Protein AF-A0A5N3X9W7-F1 (afdb_monomer_lite)

Organism: Muntiacus reevesi (NCBI:txid9886)

Structure (mmCIF, N/CA/C/O backbone):
data_AF-A0A5N3X9W7-F1
#
_entry.id   AF-A0A5N3X9W7-F1
#
loop_
_atom_site.group_PDB
_atom_site.id
_atom_site.type_symbol
_atom_site.label_atom_id
_atom_site.label_alt_id
_atom_site.label_comp_id
_atom_site.label_asym_id
_atom_site.label_entity_id
_atom_site.label_seq_id
_atom_site.pdbx_PDB_ins_code
_atom_site.Cartn_x
_atom_site.Cartn_y
_atom_site.Cartn_z
_atom_site.occupancy
_atom_site.B_iso_or_equiv
_atom_site.auth_seq_id
_atom_site.auth_comp_id
_atom_site.auth_asym_id
_atom_site.auth_atom_id
_atom_site.pdbx_PDB_model_num
ATOM 1 N N . MET A 1 1 ? 23.680 0.266 -2.245 1.00 43.38 1 MET A N 1
ATOM 2 C CA . MET A 1 1 ? 22.669 -0.061 -3.267 1.00 43.38 1 MET A CA 1
ATOM 3 C C . MET A 1 1 ? 22.330 -1.529 -3.126 1.00 43.38 1 MET A C 1
ATOM 5 O O . MET A 1 1 ? 23.185 -2.351 -3.435 1.00 43.38 1 MET A O 1
ATOM 9 N N . ALA A 1 2 ? 21.160 -1.860 -2.577 1.00 42.91 2 ALA A N 1
ATOM 10 C CA . ALA A 1 2 ? 20.650 -3.223 -2.688 1.00 42.91 2 ALA A CA 1
ATOM 11 C C . ALA A 1 2 ? 20.434 -3.525 -4.187 1.00 42.91 2 ALA A C 1
ATOM 13 O O . ALA A 1 2 ? 20.032 -2.620 -4.921 1.00 42.91 2 ALA A O 1
ATOM 14 N N . PRO A 1 3 ? 20.808 -4.717 -4.675 1.00 47.03 3 PRO A N 1
ATOM 15 C CA . PRO A 1 3 ? 20.706 -5.044 -6.091 1.00 47.03 3 PRO A CA 1
ATOM 16 C C . PRO A 1 3 ? 19.236 -5.065 -6.520 1.00 47.03 3 PRO A C 1
ATOM 18 O O . PRO A 1 3 ? 18.381 -5.518 -5.765 1.00 47.03 3 PRO A O 1
ATOM 21 N N . ALA A 1 4 ? 18.979 -4.578 -7.734 1.00 51.06 4 ALA A N 1
ATOM 22 C CA . ALA A 1 4 ? 17.675 -4.500 -8.381 1.00 51.06 4 ALA A CA 1
ATOM 23 C C . ALA A 1 4 ? 17.049 -5.895 -8.577 1.00 51.06 4 ALA A C 1
ATOM 25 O O . ALA A 1 4 ? 17.136 -6.489 -9.648 1.00 51.06 4 ALA A O 1
ATOM 26 N N . GLY A 1 5 ? 16.431 -6.417 -7.521 1.00 55.28 5 GLY A N 1
ATOM 27 C CA . GLY A 1 5 ? 15.427 -7.477 -7.590 1.00 55.28 5 GLY A CA 1
ATOM 28 C C . GLY A 1 5 ? 14.037 -6.927 -7.913 1.00 55.28 5 GLY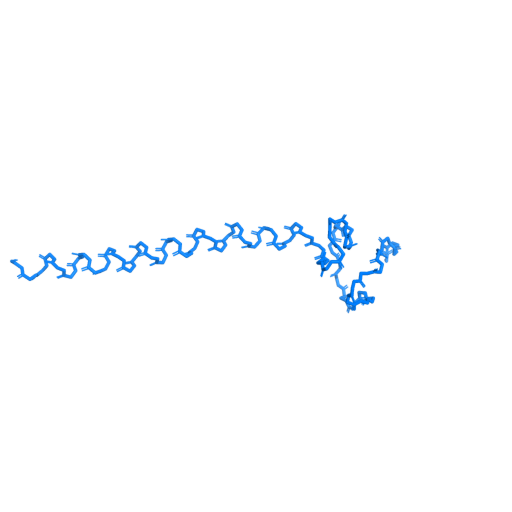 A C 1
ATOM 29 O O . GLY A 1 5 ? 13.050 -7.604 -7.670 1.00 55.28 5 GLY A O 1
ATOM 30 N N . ASP A 1 6 ? 13.944 -5.697 -8.417 1.00 61.41 6 ASP A N 1
ATOM 31 C CA . ASP A 1 6 ? 12.673 -5.086 -8.771 1.00 61.41 6 ASP A CA 1
ATOM 32 C C . ASP A 1 6 ? 12.133 -5.741 -10.034 1.00 61.41 6 ASP A C 1
ATOM 34 O O . ASP A 1 6 ? 12.665 -5.579 -11.136 1.00 61.41 6 ASP A O 1
ATOM 38 N N . ARG A 1 7 ? 11.046 -6.491 -9.872 1.00 64.44 7 ARG A N 1
ATOM 39 C CA . ARG A 1 7 ? 10.196 -6.854 -10.999 1.00 64.44 7 ARG A CA 1
ATOM 40 C C . ARG A 1 7 ? 9.621 -5.555 -11.560 1.00 64.44 7 ARG A C 1
ATOM 42 O O . ARG A 1 7 ? 8.984 -4.806 -10.824 1.00 64.44 7 ARG A O 1
ATOM 49 N N . GLU A 1 8 ? 9.845 -5.279 -12.845 1.00 68.44 8 GLU A N 1
ATOM 50 C CA . GLU A 1 8 ? 9.208 -4.143 -13.518 1.00 68.44 8 GLU A CA 1
ATOM 51 C C . GLU A 1 8 ? 7.691 -4.330 -13.450 1.00 68.44 8 GLU A C 1
ATOM 53 O O . GLU A 1 8 ? 7.144 -5.210 -14.107 1.00 68.44 8 GLU A O 1
ATOM 58 N N . GLY A 1 9 ? 7.018 -3.553 -12.605 1.00 74.06 9 GLY A N 1
ATOM 59 C CA . GLY A 1 9 ? 5.569 -3.614 -12.468 1.00 74.06 9 GLY A CA 1
ATOM 60 C C . GLY A 1 9 ? 4.849 -2.653 -13.403 1.00 74.06 9 GLY A C 1
ATOM 61 O O . GLY A 1 9 ? 5.450 -1.951 -14.217 1.00 74.06 9 GLY A O 1
ATOM 62 N N . TYR A 1 10 ? 3.524 -2.588 -13.258 1.00 80.81 10 TYR A N 1
ATOM 63 C CA . TYR A 1 10 ? 2.668 -1.770 -14.123 1.00 80.81 10 TYR A CA 1
ATOM 64 C C . TYR A 1 10 ? 3.073 -0.286 -14.186 1.00 80.81 10 TYR A C 1
ATOM 66 O O . TYR A 1 10 ? 2.935 0.341 -15.233 1.00 80.81 10 TYR A O 1
ATOM 74 N N . TRP A 1 11 ? 3.577 0.279 -13.083 1.00 82.94 11 TRP A N 1
ATOM 75 C CA . TRP A 1 11 ? 3.903 1.707 -12.982 1.00 82.94 11 TRP A CA 1
ATOM 76 C C . TRP A 1 11 ? 5.319 2.073 -13.449 1.00 82.94 11 TRP A C 1
ATOM 78 O O . TRP A 1 11 ? 5.701 3.238 -13.360 1.00 82.94 11 TRP A O 1
ATOM 88 N N . GLY A 1 12 ? 6.078 1.115 -13.992 1.00 80.56 12 GLY A N 1
ATOM 89 C CA . GLY A 1 12 ? 7.442 1.340 -14.466 1.00 80.56 12 GLY A CA 1
ATOM 90 C C . GLY A 1 12 ? 8.495 1.254 -13.351 1.00 80.56 12 GLY A C 1
ATOM 91 O O . GLY A 1 12 ? 8.239 0.635 -12.315 1.00 80.56 12 GLY A O 1
ATOM 92 N N . PRO A 1 13 ? 9.699 1.817 -13.574 1.00 80.38 13 PRO A N 1
ATOM 93 C CA . PRO A 1 13 ? 10.823 1.666 -12.657 1.00 80.38 13 PRO A CA 1
ATOM 94 C C . PRO A 1 13 ? 10.638 2.482 -11.375 1.00 80.38 13 PRO A C 1
ATOM 96 O O . PRO A 1 13 ? 10.102 3.592 -11.392 1.00 80.38 13 PRO A O 1
ATOM 99 N N . THR A 1 14 ? 11.140 1.946 -10.268 1.00 79.88 14 THR A N 1
ATOM 100 C CA . THR A 1 14 ? 11.068 2.567 -8.946 1.00 79.88 14 THR A CA 1
ATOM 101 C C . THR A 1 14 ? 11.885 3.863 -8.905 1.00 79.88 14 THR A C 1
ATOM 103 O O . THR A 1 14 ? 13.090 3.867 -9.152 1.00 79.88 14 THR A O 1
ATOM 106 N N . THR A 1 15 ? 11.231 4.992 -8.611 1.00 82.25 15 THR A N 1
ATOM 107 C CA . THR A 1 15 ? 11.875 6.318 -8.489 1.00 82.25 15 THR A CA 1
ATOM 108 C C . THR A 1 15 ? 12.082 6.754 -7.036 1.00 82.25 15 THR A C 1
ATOM 110 O O . THR A 1 15 ? 12.439 7.904 -6.777 1.00 82.25 15 THR A O 1
ATOM 113 N N . SER A 1 16 ? 11.791 5.875 -6.080 1.00 75.50 16 SER A N 1
ATOM 114 C CA . SER A 1 16 ? 11.885 6.151 -4.650 1.00 75.50 16 SER A CA 1
ATOM 115 C C . SER A 1 16 ? 13.344 6.193 -4.198 1.00 75.50 16 SER A C 1
ATOM 117 O O . SER A 1 16 ? 14.168 5.386 -4.612 1.00 75.50 16 SER A O 1
ATOM 119 N N . THR A 1 17 ? 13.688 7.135 -3.316 1.00 77.12 17 THR A N 1
ATOM 120 C CA . THR A 1 17 ? 15.042 7.209 -2.731 1.00 77.12 17 THR A CA 1
ATOM 121 C C . THR A 1 17 ? 15.284 6.111 -1.687 1.00 77.12 17 THR A C 1
ATOM 123 O O . THR A 1 17 ? 16.431 5.799 -1.371 1.00 77.12 17 THR A O 1
ATOM 126 N N . LEU A 1 18 ? 14.207 5.562 -1.119 1.00 77.88 18 LEU A N 1
ATOM 127 C CA . LEU A 1 18 ? 14.219 4.505 -0.117 1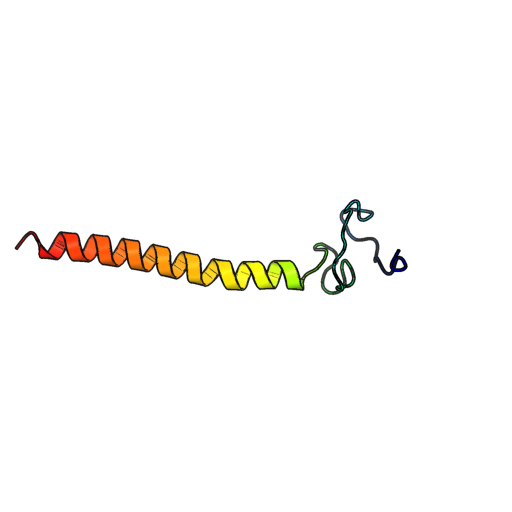.00 77.88 18 LEU A CA 1
ATOM 128 C C . LEU A 1 18 ? 13.206 3.433 -0.524 1.00 77.88 18 LEU A C 1
ATOM 130 O O . LEU A 1 18 ? 12.013 3.724 -0.569 1.00 77.88 18 LEU A O 1
ATOM 134 N N . ASP A 1 19 ? 13.702 2.223 -0.754 1.00 78.38 19 ASP A N 1
ATOM 135 C CA . ASP A 1 19 ? 12.899 1.015 -0.931 1.00 78.38 19 ASP A CA 1
ATOM 136 C C . ASP A 1 19 ? 12.999 0.172 0.339 1.00 78.38 19 ASP A C 1
ATOM 138 O O . ASP A 1 19 ? 14.067 0.105 0.969 1.00 78.38 19 ASP A O 1
ATOM 142 N N . TRP A 1 20 ? 11.887 -0.426 0.766 1.00 75.38 20 TRP A N 1
ATOM 143 C CA . TRP A 1 20 ? 11.883 -1.261 1.959 1.00 75.38 20 TRP A CA 1
ATOM 144 C C . TRP A 1 20 ? 12.436 -2.657 1.641 1.00 75.38 20 TRP A C 1
ATOM 146 O O . TRP A 1 20 ? 12.888 -2.962 0.543 1.00 75.38 20 TRP A O 1
ATOM 156 N N . CYS A 1 21 ? 12.476 -3.528 2.650 1.00 78.50 21 CYS A N 1
ATOM 157 C CA . CYS A 1 21 ? 13.042 -4.875 2.516 1.00 78.50 21 CYS A CA 1
ATOM 158 C C . CYS A 1 21 ? 12.169 -5.829 1.665 1.00 78.50 21 CYS A C 1
ATOM 160 O O . CYS A 1 21 ? 12.562 -6.974 1.439 1.00 78.50 21 CYS A O 1
ATOM 162 N N . GLU A 1 22 ? 10.972 -5.408 1.253 1.00 78.44 22 GLU A N 1
ATOM 163 C CA . GLU A 1 22 ? 10.051 -6.221 0.456 1.00 78.44 22 GLU A CA 1
ATOM 164 C C . GLU A 1 22 ? 10.385 -6.102 -1.038 1.00 78.44 22 GLU A C 1
ATOM 166 O O . GLU A 1 22 ? 10.715 -5.028 -1.525 1.00 78.44 22 GLU A O 1
ATOM 171 N N . GLU A 1 23 ? 10.292 -7.208 -1.780 1.00 79.25 23 GLU A N 1
ATOM 172 C CA . GLU A 1 23 ? 10.467 -7.185 -3.235 1.00 79.25 23 GLU A CA 1
ATOM 173 C C . GLU A 1 23 ? 9.280 -6.462 -3.899 1.00 79.25 23 GLU A C 1
ATOM 175 O O . GLU A 1 23 ? 8.110 -6.807 -3.680 1.00 79.25 23 GLU A O 1
ATOM 180 N N . ASN A 1 24 ? 9.575 -5.468 -4.741 1.00 80.56 24 ASN A N 1
ATOM 181 C CA . ASN A 1 24 ? 8.557 -4.728 -5.476 1.00 80.56 24 ASN A CA 1
ATOM 182 C C . ASN A 1 24 ? 7.733 -5.672 -6.374 1.00 80.56 24 ASN A C 1
ATOM 184 O O . ASN A 1 24 ? 8.270 -6.503 -7.107 1.00 80.56 24 ASN A O 1
ATOM 188 N N . TYR A 1 25 ? 6.402 -5.545 -6.308 1.00 82.75 25 TYR A N 1
ATOM 189 C CA . TYR A 1 25 ? 5.430 -6.349 -7.067 1.00 82.75 25 TYR A CA 1
ATOM 190 C C . TYR A 1 25 ? 5.481 -7.871 -6.810 1.00 82.75 25 TYR A C 1
ATOM 192 O O . TYR A 1 25 ? 5.073 -8.662 -7.663 1.00 82.75 25 TYR 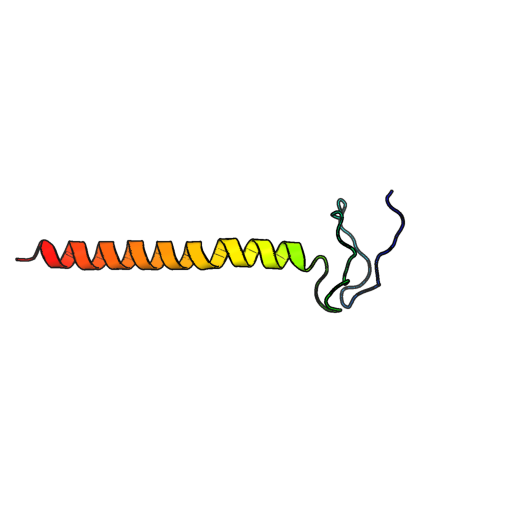A O 1
ATOM 200 N N . ALA A 1 26 ? 5.934 -8.313 -5.629 1.00 81.56 26 ALA A N 1
ATOM 201 C CA . ALA A 1 26 ? 6.014 -9.739 -5.285 1.00 81.56 26 ALA A CA 1
ATOM 202 C C . ALA A 1 26 ? 4.654 -10.461 -5.255 1.00 81.56 26 ALA A C 1
ATOM 204 O O . ALA A 1 26 ? 4.552 -11.616 -5.665 1.00 81.56 26 ALA A O 1
ATOM 205 N N . VAL A 1 27 ? 3.607 -9.791 -4.761 1.00 83.88 27 VAL A N 1
ATOM 206 C CA . VAL A 1 27 ? 2.268 -10.391 -4.597 1.00 83.88 27 VAL A CA 1
ATOM 207 C C . VAL A 1 27 ? 1.350 -10.048 -5.768 1.00 83.88 27 VAL A C 1
ATOM 209 O O . VAL A 1 27 ? 0.592 -10.895 -6.238 1.00 83.88 27 VAL A O 1
ATOM 212 N N . THR A 1 28 ? 1.395 -8.802 -6.248 1.00 84.25 28 THR A N 1
ATOM 213 C CA . THR A 1 28 ? 0.534 -8.328 -7.339 1.00 84.25 28 THR A CA 1
ATOM 214 C C . THR A 1 28 ? 1.315 -7.447 -8.304 1.00 84.25 28 THR A C 1
ATOM 216 O O . THR A 1 28 ? 2.148 -6.656 -7.879 1.00 84.25 28 THR A O 1
ATOM 219 N N . TRP A 1 29 ? 0.982 -7.516 -9.594 1.00 83.06 29 TRP A N 1
ATOM 220 C CA . TRP A 1 29 ? 1.600 -6.695 -10.647 1.00 83.06 29 TRP A CA 1
ATOM 221 C C . TRP A 1 29 ? 1.222 -5.200 -10.583 1.00 83.06 29 TRP A C 1
ATOM 223 O O . TRP A 1 29 ? 1.856 -4.355 -11.212 1.00 83.06 29 TRP A O 1
ATOM 233 N N . TYR A 1 30 ? 0.172 -4.857 -9.832 1.00 84.50 30 TYR A N 1
ATOM 234 C CA . TYR A 1 30 ? -0.364 -3.493 -9.770 1.00 84.50 30 TYR A CA 1
ATOM 235 C C . TYR A 1 30 ? 0.172 -2.673 -8.598 1.00 84.50 30 TYR A C 1
ATOM 237 O O . TYR A 1 30 ? 0.152 -1.445 -8.664 1.00 84.50 30 TYR A O 1
ATOM 245 N N . ILE A 1 31 ? 0.608 -3.338 -7.528 1.00 84.12 31 ILE A N 1
ATOM 246 C CA . ILE A 1 31 ? 0.977 -2.707 -6.264 1.00 84.12 31 ILE A CA 1
ATOM 247 C C . ILE A 1 31 ? 2.386 -3.155 -5.880 1.00 84.12 31 ILE A C 1
ATOM 249 O O . ILE A 1 31 ? 2.619 -4.342 -5.642 1.00 84.12 31 ILE A O 1
ATOM 253 N N . ALA A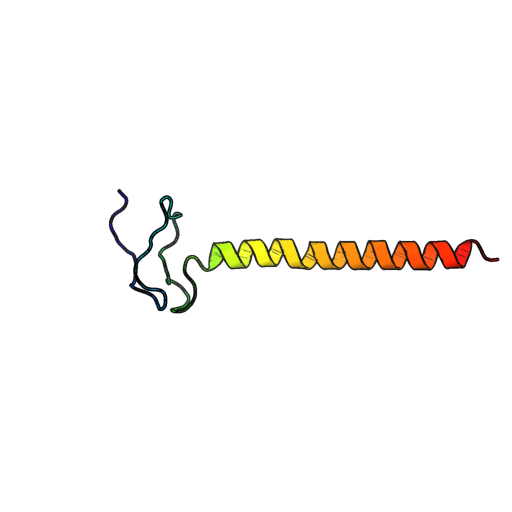 1 32 ? 3.296 -2.187 -5.795 1.00 82.56 32 ALA A N 1
ATOM 254 C CA . ALA A 1 32 ? 4.589 -2.345 -5.147 1.00 82.56 32 ALA A CA 1
ATOM 255 C C . ALA A 1 32 ? 4.403 -2.425 -3.620 1.00 82.56 32 ALA A C 1
ATOM 257 O O . ALA A 1 32 ? 3.524 -1.752 -3.083 1.00 82.56 32 ALA A O 1
ATOM 258 N N . GLU A 1 33 ? 5.199 -3.261 -2.945 1.00 84.38 33 GLU A N 1
ATOM 259 C CA . GLU A 1 33 ? 5.205 -3.420 -1.479 1.00 84.38 33 GLU A CA 1
ATOM 260 C C . GLU A 1 33 ? 3.820 -3.684 -0.857 1.00 84.38 33 GLU A C 1
ATOM 262 O O . GLU A 1 33 ? 3.217 -2.861 -0.155 1.00 84.38 33 GLU A O 1
ATOM 267 N N . PHE A 1 34 ? 3.277 -4.869 -1.134 1.00 84.94 34 PHE A N 1
ATOM 268 C CA . PHE A 1 34 ? 1.902 -5.211 -0.783 1.00 84.94 34 PHE A CA 1
ATOM 269 C C . PHE A 1 34 ? 1.662 -5.186 0.733 1.00 84.94 34 PHE A C 1
ATOM 271 O O . PHE A 1 34 ? 0.595 -4.755 1.191 1.00 84.94 34 PHE A O 1
ATOM 278 N N . PHE A 1 35 ? 2.644 -5.617 1.531 1.00 84.38 35 PHE A N 1
ATOM 279 C CA . PHE A 1 35 ? 2.465 -5.707 2.978 1.00 84.38 35 PHE A CA 1
ATOM 280 C C . PHE A 1 35 ? 2.446 -4.339 3.661 1.00 84.38 35 PHE A C 1
ATOM 282 O O . PHE A 1 35 ? 1.757 -4.191 4.675 1.00 84.38 35 PHE A O 1
ATOM 289 N N . LEU A 1 36 ? 3.098 -3.320 3.093 1.00 85.88 36 LEU A N 1
ATOM 290 C CA . LEU A 1 36 ? 3.010 -1.956 3.617 1.00 85.88 36 LEU A CA 1
ATOM 291 C C . LEU A 1 36 ? 1.573 -1.427 3.532 1.00 85.88 36 LEU A C 1
ATOM 293 O O . LEU A 1 36 ? 1.020 -0.944 4.523 1.00 85.88 36 LEU A O 1
ATOM 297 N N . ILE A 1 37 ? 0.921 -1.587 2.381 1.00 86.38 37 ILE A N 1
ATOM 298 C CA . ILE A 1 37 ? -0.469 -1.147 2.194 1.00 86.38 37 ILE A CA 1
ATOM 299 C C . ILE A 1 37 ? -1.428 -1.963 3.066 1.00 86.38 37 ILE A C 1
ATOM 301 O O . ILE A 1 37 ? -2.327 -1.394 3.690 1.00 86.38 37 ILE A O 1
ATOM 305 N N . ALA A 1 38 ? -1.212 -3.276 3.182 1.00 87.38 38 ALA A N 1
ATOM 306 C CA . ALA A 1 38 ? -2.002 -4.123 4.072 1.00 87.38 38 ALA A CA 1
ATOM 307 C C . ALA A 1 38 ? -1.908 -3.657 5.537 1.00 87.38 38 ALA A C 1
ATOM 309 O O . ALA A 1 38 ? -2.926 -3.561 6.229 1.00 87.38 38 ALA A O 1
ATOM 310 N N . GLN A 1 39 ? -0.708 -3.299 6.000 1.00 86.81 39 GLN A N 1
ATOM 311 C CA . GLN A 1 39 ? -0.496 -2.810 7.360 1.00 86.81 39 GLN A CA 1
ATOM 312 C C . GLN A 1 39 ? -1.230 -1.487 7.618 1.00 86.81 39 GLN A C 1
ATOM 314 O O . GLN A 1 39 ? -1.840 -1.328 8.681 1.00 86.81 39 GLN A O 1
ATOM 319 N N . TYR A 1 40 ? -1.232 -0.566 6.648 1.00 88.12 40 TYR A N 1
ATOM 320 C CA . TYR A 1 40 ? -1.989 0.684 6.744 1.00 88.12 40 TYR A CA 1
ATOM 321 C C . TYR A 1 40 ? -3.504 0.453 6.776 1.00 88.12 40 TYR A C 1
ATOM 323 O O . TYR A 1 40 ? -4.200 1.093 7.566 1.00 88.12 40 TYR A O 1
ATOM 331 N N . LEU A 1 41 ? -4.027 -0.495 5.993 1.00 85.00 41 LEU A N 1
ATOM 332 C CA . LEU A 1 41 ? -5.455 -0.833 6.003 1.00 85.00 41 LEU A CA 1
ATOM 333 C C . LEU A 1 41 ? -5.905 -1.399 7.357 1.00 85.00 41 LEU A C 1
ATOM 335 O O . LEU A 1 41 ? -6.951 -1.001 7.871 1.00 85.00 41 LEU A O 1
ATOM 339 N N . ILE A 1 42 ? -5.094 -2.263 7.975 1.00 84.81 42 ILE A N 1
ATOM 340 C CA . ILE A 1 42 ? -5.378 -2.828 9.305 1.00 84.81 42 ILE A CA 1
ATOM 341 C C . ILE A 1 42 ? -5.446 -1.737 10.380 1.00 84.81 42 ILE A C 1
ATOM 343 O O . ILE A 1 42 ? -6.236 -1.856 11.313 1.00 84.81 42 ILE A O 1
ATOM 347 N N . LEU A 1 43 ? -4.656 -0.667 10.265 1.00 83.44 43 LEU A N 1
ATOM 348 C CA . 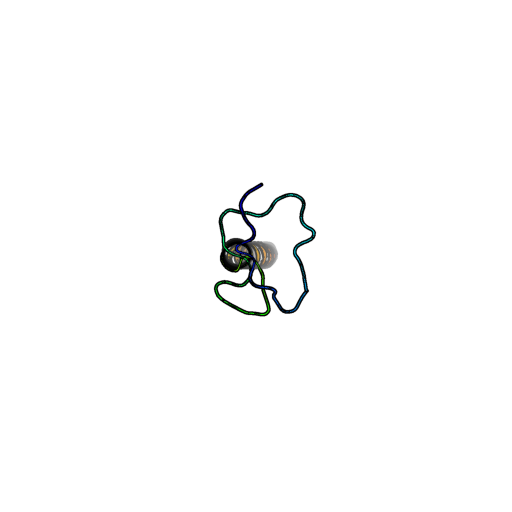LEU A 1 43 ? -4.717 0.468 11.194 1.00 83.44 43 LEU A CA 1
ATOM 349 C C . LEU A 1 43 ? -5.918 1.382 10.926 1.00 83.44 43 LEU A C 1
ATOM 351 O O . LEU A 1 43 ? -6.512 1.932 11.856 1.00 83.44 43 LEU A O 1
ATOM 355 N N . LEU A 1 44 ? -6.295 1.529 9.661 1.00 83.06 44 LEU A N 1
ATOM 356 C CA . LEU A 1 44 ? -7.342 2.438 9.221 1.00 83.06 44 LEU A CA 1
ATOM 357 C C . LEU A 1 44 ? -8.746 1.932 9.603 1.00 83.06 44 LEU A C 1
ATOM 359 O O . LEU A 1 44 ? -9.535 2.679 10.179 1.00 83.06 44 LEU A O 1
ATOM 363 N N . VAL A 1 45 ? -9.046 0.648 9.390 1.00 79.44 45 VAL A N 1
ATOM 364 C CA . VAL A 1 45 ? -10.356 0.034 9.702 1.00 79.44 45 VAL A CA 1
ATOM 365 C C . VAL A 1 45 ? -10.830 0.247 11.160 1.00 79.44 45 VAL A C 1
ATOM 367 O O . VAL A 1 45 ? -11.953 0.722 11.359 1.00 79.44 45 VAL A O 1
ATOM 370 N N . PRO A 1 46 ? -10.031 -0.032 12.209 1.00 75.75 46 PRO A N 1
ATOM 371 C CA . PRO A 1 46 ? -10.446 0.207 13.591 1.00 75.75 46 PRO A CA 1
ATOM 372 C C . PRO A 1 46 ? -10.496 1.698 13.951 1.00 75.75 46 PRO A C 1
ATOM 374 O O . PRO A 1 46 ? -11.254 2.071 14.850 1.00 75.75 46 PRO A O 1
ATOM 377 N N . ALA A 1 47 ? -9.732 2.561 13.269 1.00 75.44 47 ALA A N 1
ATOM 378 C CA . ALA A 1 47 ? -9.826 4.007 13.460 1.00 75.44 47 ALA A CA 1
ATOM 379 C C . ALA A 1 47 ? -11.207 4.526 13.025 1.00 75.44 47 ALA A C 1
ATOM 381 O O . ALA A 1 47 ? -11.849 5.257 13.780 1.00 75.44 47 ALA A O 1
ATOM 382 N N . PHE A 1 48 ? -11.723 4.057 11.885 1.00 73.56 48 PHE A N 1
ATOM 383 C CA . PHE A 1 48 ? -13.084 4.368 11.440 1.00 73.56 48 PHE A CA 1
ATOM 384 C C . PHE A 1 48 ? -14.153 3.846 12.411 1.00 73.56 48 PHE A C 1
ATOM 386 O O . PHE A 1 48 ? -15.059 4.594 12.781 1.00 73.56 48 PHE A O 1
ATOM 393 N N . GLY A 1 49 ? -14.008 2.618 12.919 1.00 74.19 49 GLY A N 1
ATOM 394 C CA . GLY A 1 49 ? -14.938 2.062 13.910 1.00 74.19 49 GLY A CA 1
ATOM 395 C C . GLY A 1 49 ? -14.972 2.848 15.230 1.00 74.19 49 GLY A C 1
ATOM 396 O O . GLY A 1 49 ? -16.043 3.067 15.798 1.00 74.19 49 GLY A O 1
ATOM 397 N N . LYS A 1 50 ? -13.818 3.339 15.709 1.00 67.56 50 LYS A N 1
ATOM 398 C CA . LYS A 1 50 ? -13.751 4.209 16.898 1.00 67.56 50 LYS A CA 1
ATOM 399 C C . LYS A 1 50 ? -14.400 5.570 16.654 1.00 67.56 50 LYS A C 1
ATOM 401 O O . LYS A 1 50 ? -15.127 6.036 17.525 1.00 67.56 50 LYS A O 1
ATOM 406 N N . VAL A 1 51 ? -14.190 6.179 15.485 1.00 66.06 51 VAL A N 1
ATOM 407 C CA . VAL A 1 51 ? -14.838 7.451 15.114 1.00 66.06 51 VAL A CA 1
ATOM 408 C C . VAL A 1 51 ? -16.359 7.294 15.070 1.00 66.06 51 VAL A C 1
ATOM 410 O O . VAL A 1 51 ? -17.070 8.108 15.654 1.00 66.06 51 VAL A O 1
ATOM 413 N N . GLN A 1 52 ? -16.868 6.217 14.466 1.00 61.28 52 GLN A N 1
ATOM 414 C CA . GLN A 1 52 ? -18.305 5.930 14.449 1.00 61.28 52 GLN A CA 1
ATOM 415 C C . GLN A 1 52 ? -18.864 5.702 15.855 1.00 61.28 52 GLN A C 1
ATOM 417 O O . GLN A 1 52 ? -19.950 6.185 16.164 1.00 61.28 52 GLN A O 1
ATOM 422 N N . ARG A 1 53 ? -18.119 5.015 16.730 1.00 60.34 53 ARG A N 1
ATOM 423 C CA . ARG A 1 53 ? -18.539 4.777 18.116 1.00 60.34 53 ARG A CA 1
ATOM 424 C C . ARG A 1 53 ? -18.545 6.054 18.956 1.00 60.34 53 ARG A C 1
ATOM 426 O O . ARG A 1 53 ? -19.498 6.264 19.692 1.00 60.34 53 ARG A O 1
ATOM 433 N N . ILE A 1 54 ? -17.543 6.922 18.806 1.00 63.09 54 ILE A N 1
ATOM 434 C CA . ILE A 1 54 ? -17.506 8.246 19.451 1.00 63.09 54 ILE A CA 1
ATOM 435 C C . ILE A 1 54 ? -18.676 9.107 18.967 1.00 63.09 54 ILE A C 1
ATOM 437 O O . ILE A 1 54 ? -19.362 9.721 19.781 1.00 63.09 54 ILE A O 1
ATOM 441 N N . PHE A 1 55 ? -18.949 9.129 17.660 1.00 58.34 55 PHE A N 1
ATOM 442 C CA . PHE A 1 55 ? -20.076 9.882 17.107 1.00 58.34 55 PHE A CA 1
ATOM 443 C C . PHE A 1 55 ? -21.426 9.325 17.596 1.00 58.34 55 PHE A C 1
ATOM 445 O O . PHE A 1 55 ? -22.323 10.088 17.951 1.00 58.34 55 PHE A O 1
ATOM 452 N N . PHE A 1 56 ? -21.556 7.998 17.692 1.00 57.16 56 PHE A N 1
ATOM 453 C CA . PHE A 1 56 ? -22.765 7.336 18.183 1.00 57.16 56 PHE A CA 1
ATOM 454 C C . PHE A 1 56 ? -22.983 7.533 19.692 1.00 57.16 56 PHE A C 1
ATOM 456 O O . PHE A 1 56 ? -24.102 7.822 20.111 1.00 57.16 56 PHE A O 1
ATOM 463 N N . GLU A 1 57 ? -21.935 7.442 20.517 1.00 59.25 57 GLU A N 1
ATOM 464 C CA . GLU A 1 57 ? -22.028 7.761 21.948 1.00 59.25 57 GLU A CA 1
ATOM 465 C C . GLU A 1 57 ? -22.345 9.242 22.180 1.00 59.25 57 GLU A C 1
ATOM 467 O O . GLU A 1 57 ? -23.212 9.545 22.997 1.00 59.25 57 GLU A O 1
ATOM 472 N N . SER A 1 58 ? -21.755 10.157 21.404 1.00 57.66 58 SER A N 1
ATOM 473 C CA . SER A 1 58 ? -22.073 11.593 21.474 1.00 57.66 58 SER A CA 1
ATOM 474 C C . SER A 1 58 ? -23.547 11.871 21.144 1.00 57.66 58 SER A C 1
ATOM 476 O O . SER A 1 58 ? -24.200 12.664 21.824 1.00 57.66 58 SER A O 1
ATOM 478 N N . ALA A 1 59 ? -24.112 11.173 20.152 1.00 58.47 59 ALA A N 1
ATOM 479 C CA . ALA A 1 59 ? -25.529 11.285 19.800 1.00 58.47 59 ALA A CA 1
ATOM 480 C C . ALA A 1 59 ? -26.461 10.678 20.869 1.00 58.47 59 ALA A C 1
ATOM 482 O O . ALA A 1 59 ? -27.535 11.216 21.144 1.00 58.47 59 ALA A O 1
ATOM 483 N N . CYS A 1 60 ? -26.058 9.573 21.504 1.00 57.22 60 CYS A N 1
ATOM 484 C CA . CYS A 1 60 ? -26.848 8.920 22.551 1.00 57.22 60 CYS A CA 1
ATOM 485 C C . CYS A 1 60 ? -26.796 9.689 23.887 1.00 57.22 60 CYS A C 1
ATOM 487 O O . CYS A 1 60 ? -27.794 9.751 24.606 1.00 57.22 60 CYS A O 1
ATOM 489 N N . GLN A 1 61 ? -25.668 10.338 24.194 1.00 58.75 61 GLN A N 1
ATOM 490 C CA . GLN A 1 61 ? -25.513 11.208 25.363 1.00 58.75 61 GLN A CA 1
ATOM 491 C C . GLN A 1 61 ? -26.376 12.473 25.254 1.00 58.75 61 GLN A C 1
ATOM 493 O O . GLN A 1 61 ? -26.952 12.903 26.252 1.00 58.75 61 GLN A O 1
ATOM 498 N N . CYS A 1 62 ? -26.544 13.016 24.043 1.00 55.69 62 CYS A N 1
ATOM 499 C CA . CYS A 1 62 ? -27.430 14.154 23.796 1.00 55.69 62 CYS A CA 1
ATOM 500 C C . CYS A 1 62 ? -28.912 13.806 24.063 1.00 55.69 62 CYS A C 1
ATOM 502 O O . CYS A 1 62 ? -29.607 14.572 24.721 1.00 55.69 62 CYS A O 1
ATOM 504 N N . ARG A 1 63 ? -29.369 12.592 23.706 1.00 55.53 63 ARG A N 1
ATOM 505 C CA . ARG A 1 63 ? -30.747 12.118 23.974 1.00 55.53 63 ARG A CA 1
ATOM 506 C C . ARG A 1 63 ? -31.041 11.826 25.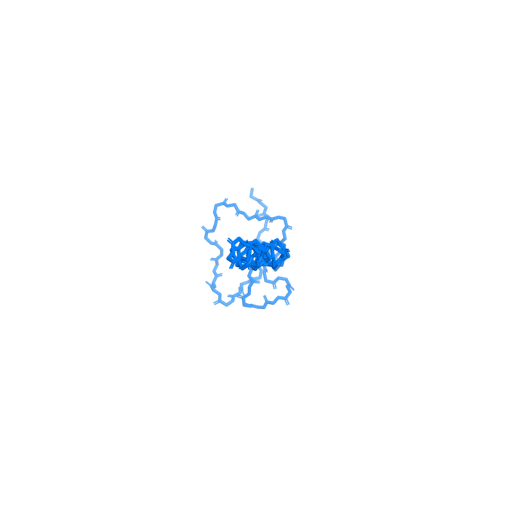458 1.00 55.53 63 ARG A C 1
ATOM 508 O O . ARG A 1 63 ? -32.199 11.697 25.837 1.00 55.53 63 ARG A O 1
ATOM 515 N N . ARG A 1 64 ? -30.025 11.677 26.316 1.00 55.09 64 ARG A N 1
ATOM 516 C CA . ARG A 1 64 ? -30.228 11.421 27.758 1.00 55.09 64 ARG A CA 1
ATOM 517 C C . ARG A 1 64 ? -30.415 12.709 28.572 1.00 55.09 64 ARG A C 1
ATOM 519 O O . ARG A 1 64 ? -30.893 12.631 29.692 1.00 55.09 64 ARG A O 1
ATOM 526 N N . HIS A 1 65 ? -30.052 13.869 28.023 1.00 53.16 65 HIS A N 1
ATOM 527 C CA . HIS A 1 65 ? -30.153 15.162 28.710 1.00 53.16 65 HIS A CA 1
ATOM 528 C C . HIS A 1 65 ? -31.451 15.935 28.400 1.00 53.16 65 HIS A C 1
ATOM 530 O O . HIS A 1 65 ? -31.652 17.016 28.947 1.00 53.16 65 HIS A O 1
ATOM 536 N N . GLU A 1 66 ? -32.314 15.389 27.534 1.00 55.28 66 GLU A N 1
ATOM 537 C CA . GLU A 1 66 ? -33.627 15.946 27.163 1.00 55.28 66 GLU A CA 1
ATOM 538 C C . GLU A 1 66 ? -34.811 15.327 27.952 1.00 55.28 66 GLU A C 1
ATOM 540 O O . GLU A 1 66 ? -35.962 15.545 27.575 1.00 55.28 66 GLU A O 1
ATOM 545 N N . PHE A 1 67 ? -34.555 14.568 29.031 1.00 45.09 67 PHE A N 1
ATOM 546 C CA . PHE A 1 67 ? -35.571 14.007 29.942 1.00 45.09 67 PHE A CA 1
ATOM 547 C C . PHE A 1 67 ? -35.314 14.397 31.399 1.00 45.09 67 PHE A C 1
ATOM 549 O O . PHE A 1 67 ? -34.127 14.407 31.801 1.00 45.09 67 PHE A O 1
#

Radius of gyration: 21.04 Å; chains: 1; bounding box: 58×26×44 Å

InterPro domains:
  IPR008901 Alkaline ceramidase [PF05875] (12-47)
  IPR008901 Alkaline ceramidase [PTHR46187] (1-51)

Foldseek 3Di:
DPDPPADQAPVGDDPDPDDDPDHFQPPHRHGTPVVVVVVVVVVVVVVVVVVVVVVVVVVVVVVVVVD

Secondary structure (DSSP, 8-state):
--------BTTBS---S---SSPTTSS-SS-SSHHHHHHHHHHHHHHHHHHHHHHHHHHHHHHHS--

Sequence (67 aa):
MAPAGDREGYWGPTTSTLDWCEENYAVTWYIAEFFLIAQYLILLVPAFGKVQRIFFESACQCRRHEF

pLDDT: mean 71.8, std 12.96, range [42.91, 88.12]